Protein AF-A0A1E7L2Z6-F1 (afdb_monomer)

Secondary structure (DSSP, 8-state):
-PPPPSSS---SSHHHHHHHTT--HHHHHHT-HHHHHHHHHHHHHHS---SSS-HHHHHHHHHHHHHHHHHHHHHHHHHHHHHHHHHHHHHHHHHHHHHHHHHHHHHHHHHHHHHS--GGGGS--

Organism: NCBI:txid518642

Solvent-accessible surface area (backbone atoms only — not comparable to full-atom values): 7317 Å² total; per-residue (Å²): 131,85,84,74,63,88,60,32,88,67,54,100,42,68,64,30,50,16,41,54,69,76,44,60,57,66,44,39,72,72,74,37,41,67,61,48,51,49,49,51,51,53,50,50,67,67,67,56,63,71,84,61,83,52,68,69,56,53,52,50,50,53,51,52,52,51,52,49,53,52,52,51,52,54,54,53,50,52,50,52,52,50,52,52,51,52,52,51,52,54,52,50,52,53,50,52,52,50,52,55,50,53,51,54,53,50,54,48,53,52,51,55,60,68,65,56,74,74,75,74,71,77,80,75,129

Foldseek 3Di:
DPDDQDQAPPDLDLCRVCRSVVHDSVCCVPPVVVVVVVSVVVVVVVPPPPPDDPVVVVVVVVVVVVVVVVVVVVVVVVVVVVVVVVVVVVVVVVVVVVVVVVVVVVVVVVVVVVPPPPPVVPPPD

pLDDT: mean 86.84, std 13.95, range [40.25, 98.5]

Sequence (125 aa):
MIGAPLHSDGKLTIVSLAAEAGLRRNKLTHKHTGLKDLFYALVKARDSVPDAMPETARARAVKHQQDLARVCAERDDLRTQTQLLTRIVQVLEIENHRLKKTNRDLERQLADRAAVPDLNRRRRS

Mean predicted aligned error: 14.86 Å

Radius of gyration: 44.38 Å; Cα contacts (8 Å, |Δi|>4): 35; chains: 1; bounding box: 95×18×115 Å

Structure (mmCIF, N/CA/C/O backbone):
data_AF-A0A1E7L2Z6-F1
#
_entry.id   AF-A0A1E7L2Z6-F1
#
loop_
_atom_site.group_PDB
_atom_site.id
_atom_site.type_symbol
_atom_site.label_atom_id
_atom_site.label_alt_id
_atom_site.label_comp_id
_atom_site.label_asym_id
_atom_site.label_entity_id
_atom_site.label_seq_id
_atom_site.pdbx_PDB_ins_code
_atom_site.Cartn_x
_atom_site.Cartn_y
_atom_site.Cartn_z
_atom_site.occupancy
_atom_site.B_iso_or_equiv
_atom_site.auth_seq_id
_atom_site.auth_comp_id
_atom_site.auth_asym_id
_atom_site.auth_atom_id
_atom_site.pdbx_PDB_model_num
ATOM 1 N N . MET A 1 1 ? -27.561 -11.729 16.133 1.00 40.25 1 MET A N 1
ATOM 2 C CA . MET A 1 1 ? -28.155 -10.472 15.635 1.00 40.25 1 MET A CA 1
ATOM 3 C C . MET A 1 1 ? -28.549 -9.662 16.861 1.00 40.25 1 MET A C 1
ATOM 5 O O . MET A 1 1 ? -29.355 -10.143 17.644 1.00 40.25 1 MET A O 1
ATOM 9 N N . ILE A 1 2 ? -27.860 -8.550 17.129 1.00 50.78 2 ILE A N 1
ATOM 10 C CA . ILE A 1 2 ? -28.102 -7.716 18.319 1.00 50.78 2 ILE A CA 1
ATOM 11 C C . ILE A 1 2 ? -29.455 -7.019 18.116 1.00 50.78 2 ILE A C 1
ATOM 13 O O . ILE A 1 2 ? -29.698 -6.487 17.035 1.00 50.78 2 ILE A O 1
ATOM 17 N N . GLY A 1 3 ? -30.343 -7.132 19.108 1.00 62.47 3 GLY A N 1
ATOM 18 C CA . GLY A 1 3 ? -31.779 -6.866 18.990 1.00 62.47 3 GLY A CA 1
ATOM 19 C C . GLY A 1 3 ? -32.119 -5.492 18.417 1.00 62.47 3 GLY A C 1
ATOM 20 O O . GLY A 1 3 ? -31.722 -4.467 18.969 1.00 62.47 3 GLY A O 1
ATOM 21 N N . ALA A 1 4 ? -32.872 -5.491 17.317 1.00 77.25 4 ALA A N 1
ATOM 22 C CA . ALA A 1 4 ? -33.528 -4.298 16.806 1.00 77.25 4 ALA A CA 1
ATOM 23 C C . ALA A 1 4 ? -34.768 -4.001 17.670 1.00 77.25 4 ALA A C 1
ATOM 25 O O . ALA A 1 4 ? -35.472 -4.944 18.041 1.00 77.25 4 ALA A O 1
ATOM 26 N N . PRO A 1 5 ? -35.033 -2.729 18.008 1.00 84.56 5 PRO A N 1
ATOM 27 C CA . PRO A 1 5 ? -36.236 -2.353 18.744 1.00 84.56 5 PRO A CA 1
ATOM 28 C C . PRO A 1 5 ? -37.485 -2.692 17.918 1.00 84.56 5 PRO A C 1
ATOM 30 O O . PRO A 1 5 ? -37.524 -2.417 16.718 1.00 84.56 5 PRO A O 1
ATOM 33 N N . LEU A 1 6 ? -38.489 -3.304 18.549 1.00 88.19 6 LEU A N 1
ATOM 34 C CA . LEU A 1 6 ? -39.731 -3.723 17.891 1.00 88.19 6 LEU A CA 1
ATOM 35 C C . LEU A 1 6 ? -40.833 -2.672 18.043 1.00 88.19 6 LEU A C 1
ATOM 37 O O . LEU A 1 6 ? -41.634 -2.491 17.129 1.00 88.19 6 LEU A O 1
ATOM 41 N N . HIS A 1 7 ? -40.869 -1.971 19.180 1.00 88.94 7 HIS A N 1
ATOM 42 C CA . HIS A 1 7 ? -41.940 -1.013 19.495 1.00 88.94 7 HIS A CA 1
ATOM 43 C C . HIS A 1 7 ? -41.421 0.373 19.904 1.00 88.94 7 HIS A C 1
ATOM 45 O O . HIS A 1 7 ? -42.215 1.283 20.148 1.00 88.94 7 HIS A O 1
ATOM 51 N N . SER A 1 8 ? -40.102 0.552 19.991 1.00 88.62 8 SER A N 1
ATOM 52 C CA . SER A 1 8 ? -39.459 1.797 20.415 1.00 88.62 8 SER A CA 1
ATOM 5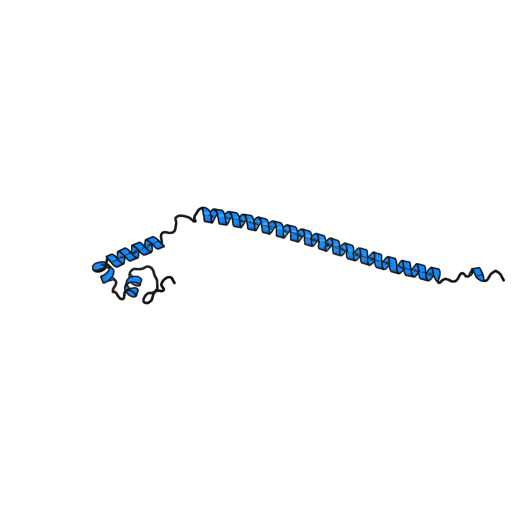3 C C . SER A 1 8 ? -38.557 2.413 19.342 1.00 88.62 8 SER A C 1
ATOM 55 O O . SER A 1 8 ? -38.238 1.808 18.324 1.00 88.62 8 SER A O 1
ATOM 57 N N . ASP A 1 9 ? -38.106 3.641 19.595 1.00 85.88 9 ASP A N 1
ATOM 58 C CA . ASP A 1 9 ? -37.152 4.371 18.752 1.00 85.88 9 ASP A CA 1
ATOM 59 C C . ASP A 1 9 ? -35.687 3.929 18.953 1.00 85.88 9 ASP A C 1
ATOM 61 O O . ASP A 1 9 ? -34.767 4.568 18.443 1.00 85.88 9 ASP A O 1
ATOM 65 N N . GLY A 1 10 ? -35.454 2.862 19.728 1.00 85.19 10 GLY A N 1
ATOM 66 C CA . GLY A 1 10 ? -34.127 2.297 19.977 1.00 85.19 10 GLY A CA 1
ATOM 67 C C . GLY A 1 10 ? -33.221 3.120 20.892 1.00 85.19 10 GLY A C 1
ATOM 68 O O . GLY A 1 10 ? -32.063 2.748 21.093 1.00 85.19 10 GLY A O 1
ATOM 69 N N . LYS A 1 11 ? -33.706 4.228 21.464 1.00 89.00 11 LYS A N 1
ATOM 70 C CA . LYS A 1 11 ? -32.906 5.031 22.397 1.00 89.00 11 LYS A CA 1
ATOM 71 C C . LYS A 1 11 ? -32.800 4.340 23.756 1.00 89.00 11 LYS A C 1
ATOM 73 O O . LYS A 1 11 ? -33.739 3.711 24.234 1.00 89.00 11 LYS A O 1
ATOM 78 N N . LEU A 1 12 ? -31.669 4.518 24.437 1.00 89.06 12 LEU A N 1
ATOM 79 C CA . LEU A 1 12 ? -31.427 3.965 25.776 1.00 89.06 12 LEU A CA 1
ATOM 80 C C . LEU A 1 12 ? -32.077 4.827 26.875 1.00 89.06 12 LEU A C 1
ATOM 82 O O . LEU A 1 12 ? -31.420 5.305 27.795 1.00 89.06 12 LEU A O 1
ATOM 86 N N . THR A 1 13 ? -33.391 5.050 26.771 1.00 91.44 13 THR A N 1
ATOM 87 C CA . THR A 1 13 ? -34.169 5.831 27.744 1.00 91.44 13 THR A CA 1
ATOM 88 C C . THR A 1 13 ? -35.311 5.019 28.347 1.00 91.44 13 THR A C 1
ATOM 90 O O . THR A 1 13 ? -35.823 4.083 27.738 1.00 91.44 13 THR A O 1
ATOM 93 N N . ILE A 1 14 ? -35.784 5.426 29.528 1.00 90.69 14 ILE A N 1
ATOM 94 C CA . ILE A 1 14 ? -36.950 4.798 30.176 1.00 90.69 14 ILE A CA 1
ATOM 95 C C . ILE A 1 14 ? -38.242 4.968 29.376 1.00 90.69 14 ILE A C 1
ATOM 97 O O . ILE A 1 14 ? -39.147 4.147 29.498 1.00 90.69 14 ILE A O 1
ATOM 101 N N . VAL A 1 15 ? -38.342 6.009 28.549 1.00 92.31 15 VAL A N 1
ATOM 102 C CA . VAL A 1 15 ? -39.502 6.206 27.670 1.00 92.31 15 VAL A CA 1
ATOM 103 C C . VAL A 1 15 ? -39.488 5.176 26.543 1.00 92.31 15 VAL A C 1
ATOM 105 O O . VAL A 1 15 ? -40.507 4.538 26.293 1.00 92.31 15 VAL A O 1
ATOM 108 N N . SER A 1 16 ? -38.328 4.951 25.930 1.00 91.25 16 SER A N 1
ATOM 109 C CA . SER A 1 16 ? -38.147 3.925 24.902 1.00 91.25 16 SER A CA 1
ATOM 110 C C . SER A 1 16 ? -38.329 2.518 25.479 1.00 91.25 16 SER A C 1
ATOM 112 O O . SER A 1 16 ? -39.005 1.701 24.869 1.00 91.25 16 SER A O 1
ATOM 114 N N . LEU A 1 17 ? -37.848 2.255 26.702 1.00 92.69 17 LEU A N 1
ATOM 115 C CA . LEU A 1 17 ? -38.101 0.992 27.409 1.00 92.69 17 LEU A CA 1
ATOM 116 C C . LEU A 1 17 ? -39.594 0.765 27.689 1.00 92.69 17 LEU A C 1
ATOM 118 O O . LEU A 1 17 ? -40.091 -0.346 27.539 1.00 92.69 17 LEU A O 1
ATOM 122 N N . ALA A 1 18 ? -40.313 1.811 28.105 1.00 93.25 18 ALA A N 1
ATOM 123 C CA . ALA A 1 18 ? -41.757 1.755 28.309 1.00 93.25 18 ALA A CA 1
ATOM 124 C C . ALA A 1 18 ? -42.493 1.414 27.007 1.00 93.25 18 ALA A C 1
ATOM 126 O O . ALA A 1 18 ? -43.356 0.538 27.020 1.00 93.25 18 ALA A O 1
ATOM 127 N N . ALA A 1 19 ? -42.117 2.058 25.898 1.00 92.88 19 ALA A N 1
ATOM 128 C CA . ALA A 1 19 ? -42.669 1.765 24.579 1.00 92.88 19 ALA A CA 1
ATOM 129 C C . ALA A 1 19 ? -42.378 0.316 24.152 1.00 92.88 19 ALA A C 1
ATOM 131 O O . ALA A 1 19 ? -43.295 -0.392 23.753 1.00 92.88 19 ALA A O 1
ATOM 132 N N . GLU A 1 20 ? -41.140 -0.152 24.337 1.00 91.31 20 GLU A N 1
ATOM 133 C CA . GLU A 1 20 ? -40.719 -1.515 23.995 1.00 91.31 20 GLU A CA 1
ATOM 134 C C . GLU A 1 20 ? -41.462 -2.591 24.803 1.00 91.31 20 GLU A C 1
ATOM 136 O O . GLU A 1 20 ? -41.845 -3.624 24.263 1.00 91.31 20 GLU A O 1
ATOM 141 N N . ALA A 1 21 ? -41.708 -2.334 26.091 1.00 89.88 21 ALA A N 1
ATOM 142 C CA . ALA A 1 21 ? -42.417 -3.246 26.987 1.00 89.88 21 ALA A CA 1
ATOM 143 C C . ALA A 1 21 ? -43.954 -3.119 26.920 1.00 89.88 21 ALA A C 1
ATOM 145 O O . ALA A 1 21 ? -44.651 -3.813 27.661 1.00 89.88 21 ALA A O 1
ATOM 146 N N . GLY A 1 22 ? -44.498 -2.205 26.106 1.00 90.12 22 GLY A N 1
ATOM 147 C CA . GLY A 1 22 ? -45.938 -1.926 26.054 1.00 90.12 22 GLY A CA 1
ATOM 148 C C . GLY A 1 22 ? -46.508 -1.347 27.360 1.00 90.12 22 GLY A C 1
ATOM 149 O O . GLY A 1 22 ? -47.692 -1.507 27.661 1.00 90.12 22 GLY A O 1
ATOM 150 N N . LEU A 1 23 ? -45.675 -0.688 28.171 1.00 90.38 23 LEU A N 1
ATOM 151 C CA . LEU A 1 23 ? -46.033 -0.155 29.486 1.00 90.38 23 LEU A CA 1
ATOM 152 C C . LEU A 1 23 ? -46.082 1.376 29.482 1.00 90.38 23 LEU A C 1
ATOM 154 O O . LEU A 1 23 ? -45.394 2.056 28.732 1.00 90.38 23 LEU A O 1
ATOM 158 N N . ARG A 1 24 ? -46.847 1.960 30.412 1.00 91.19 24 ARG A N 1
ATOM 159 C CA . ARG A 1 24 ? -46.727 3.397 30.717 1.00 91.19 24 ARG A CA 1
ATOM 160 C C . ARG A 1 24 ? -45.494 3.645 31.588 1.00 91.19 24 ARG A C 1
ATOM 162 O O . ARG A 1 24 ? -45.272 2.899 32.542 1.00 91.19 24 ARG A O 1
ATOM 169 N N . ARG A 1 25 ? -44.780 4.759 31.369 1.00 90.44 25 ARG A N 1
ATOM 170 C CA . ARG A 1 25 ? -43.611 5.183 32.176 1.00 90.44 25 ARG A CA 1
ATOM 171 C C . ARG A 1 25 ? -43.840 5.066 33.690 1.00 90.44 25 ARG A C 1
ATOM 173 O O . ARG A 1 25 ? -42.988 4.533 34.391 1.00 90.44 25 ARG A O 1
ATOM 180 N N . ASN A 1 26 ? -45.007 5.484 34.186 1.00 90.62 26 ASN A N 1
ATOM 181 C CA . ASN A 1 26 ? -45.331 5.459 35.620 1.00 90.62 26 ASN A CA 1
ATOM 182 C C . ASN A 1 26 ? -45.295 4.045 36.222 1.00 90.62 26 ASN A C 1
ATOM 184 O O . ASN A 1 26 ? -45.047 3.868 37.412 1.00 90.62 26 ASN A O 1
ATOM 188 N N . LYS A 1 27 ? -45.541 3.009 35.412 1.00 91.94 27 LYS A N 1
ATOM 189 C CA . LYS A 1 27 ? -45.439 1.622 35.869 1.00 91.94 27 LYS A CA 1
ATOM 190 C C . LYS A 1 27 ? -43.983 1.244 36.118 1.00 91.94 27 LYS A C 1
ATOM 192 O O . LYS A 1 27 ? -43.717 0.630 37.141 1.00 91.94 27 LYS A O 1
ATOM 197 N N . LEU A 1 28 ? -43.048 1.675 35.272 1.00 90.06 28 LEU A N 1
ATOM 198 C CA . LEU A 1 28 ? -41.610 1.446 35.465 1.00 90.06 28 LEU A CA 1
ATOM 199 C C . LEU A 1 28 ? -41.025 2.242 36.641 1.00 90.06 28 LEU A C 1
ATOM 201 O O . LEU A 1 28 ? -40.042 1.815 37.235 1.00 90.06 28 LEU A O 1
ATOM 205 N N . THR A 1 29 ? -41.619 3.382 37.005 1.00 87.81 29 THR A N 1
ATOM 206 C CA . THR A 1 29 ? -41.130 4.199 38.129 1.00 87.81 29 THR A CA 1
ATOM 207 C C . THR A 1 29 ? -41.749 3.838 39.477 1.00 87.81 29 THR A C 1
ATOM 209 O O . THR A 1 29 ? -41.113 4.097 40.492 1.00 87.81 29 THR A O 1
ATOM 212 N N . HIS A 1 30 ? -42.947 3.239 39.508 1.00 89.38 30 HIS A N 1
ATOM 213 C CA . HIS A 1 30 ? -43.668 2.972 40.765 1.00 89.38 30 HIS A CA 1
ATOM 214 C C . HIS A 1 30 ? -44.034 1.506 41.021 1.00 89.38 30 HIS A C 1
ATOM 216 O O . HIS A 1 30 ? -44.264 1.149 42.169 1.00 89.38 30 HIS A O 1
ATOM 222 N N . LYS A 1 31 ? -44.142 0.655 39.990 1.00 90.25 31 LYS A N 1
ATOM 223 C CA . LYS A 1 31 ? -44.570 -0.754 40.145 1.00 90.25 31 LYS A CA 1
ATOM 224 C C . LYS A 1 31 ? -43.517 -1.771 39.711 1.00 90.25 31 LYS A C 1
ATOM 226 O O . LYS A 1 31 ? -43.417 -2.836 40.302 1.00 90.25 31 LYS A O 1
ATOM 231 N N . HIS A 1 32 ? -42.746 -1.444 38.683 1.00 89.19 32 HIS A N 1
ATOM 232 C CA . HIS A 1 32 ? -41.748 -2.309 38.056 1.00 89.19 32 HIS A CA 1
ATOM 233 C C . HIS A 1 32 ? -40.376 -1.631 38.077 1.00 89.19 32 HIS A C 1
ATOM 235 O O . HIS A 1 32 ? -39.689 -1.553 37.059 1.00 89.19 32 HIS A O 1
ATOM 241 N N . THR A 1 33 ? -39.987 -1.117 39.244 1.00 90.25 33 THR A N 1
ATOM 242 C CA . THR A 1 33 ? -38.695 -0.446 39.443 1.00 90.25 33 THR A CA 1
ATOM 243 C C . THR A 1 33 ? -37.520 -1.370 39.144 1.00 90.25 33 THR A C 1
ATOM 245 O O . THR A 1 33 ? -36.567 -0.924 38.523 1.00 90.25 33 THR A O 1
ATOM 248 N N . GLY A 1 34 ? -37.634 -2.672 39.427 1.00 89.94 34 GLY A N 1
ATOM 249 C CA . GLY A 1 34 ? -36.590 -3.647 39.092 1.00 89.94 34 GLY A CA 1
ATOM 250 C C . GLY A 1 34 ? -36.258 -3.717 37.595 1.00 89.94 34 GLY A C 1
ATOM 251 O O . GLY A 1 34 ? -35.094 -3.851 37.236 1.00 89.94 34 GLY A O 1
ATOM 252 N N . LEU A 1 35 ? -37.248 -3.546 36.708 1.00 90.75 35 LEU A N 1
ATOM 253 C CA . LEU A 1 35 ? -37.007 -3.504 35.259 1.00 90.75 35 LEU A CA 1
ATOM 254 C C . LEU A 1 35 ? -36.282 -2.213 34.847 1.00 90.75 35 LEU A C 1
ATOM 256 O O . LEU A 1 35 ? -35.388 -2.245 34.006 1.00 90.75 35 LEU A O 1
ATOM 260 N N . LYS A 1 36 ? -36.632 -1.084 35.474 1.00 91.44 36 LYS A N 1
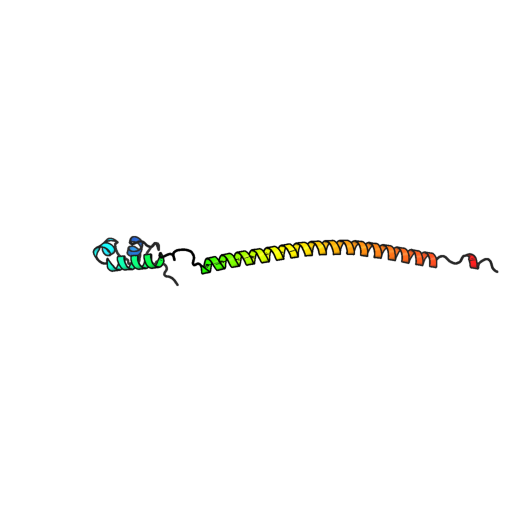ATOM 261 C CA . LYS A 1 36 ? -35.944 0.205 35.304 1.00 91.44 36 LYS A CA 1
ATOM 262 C C . LYS A 1 36 ? -34.486 0.112 35.774 1.00 91.44 36 LYS A C 1
ATOM 264 O O . LYS A 1 36 ? -33.588 0.584 35.083 1.00 91.44 36 LYS A O 1
ATOM 269 N N . ASP A 1 37 ? -34.257 -0.506 36.927 1.00 92.19 37 ASP A N 1
ATOM 270 C CA . ASP A 1 37 ? -32.934 -0.622 37.539 1.00 92.19 37 ASP A CA 1
ATOM 271 C C . ASP A 1 37 ? -32.037 -1.583 36.744 1.00 92.19 37 ASP A C 1
ATOM 273 O O . ASP A 1 37 ? -30.896 -1.239 36.438 1.00 92.19 37 ASP A O 1
ATOM 277 N N . LEU A 1 38 ? -32.571 -2.731 36.303 1.00 91.62 38 LEU A N 1
ATOM 278 C CA . LEU A 1 38 ? -31.871 -3.655 35.405 1.00 91.62 38 LEU A CA 1
ATOM 279 C C . LEU A 1 38 ? -31.522 -2.988 34.072 1.00 91.62 38 LEU A C 1
ATOM 281 O O . LEU A 1 38 ? -30.400 -3.124 33.590 1.00 91.62 38 LEU A O 1
ATOM 285 N N . PHE A 1 39 ? -32.461 -2.245 33.484 1.00 90.81 39 PHE A N 1
ATOM 286 C CA . PHE A 1 39 ? -32.213 -1.515 32.247 1.00 90.81 39 PHE A CA 1
ATOM 287 C C . PHE A 1 39 ? -31.052 -0.534 32.398 1.00 90.81 39 PHE A C 1
ATOM 289 O O . PHE A 1 39 ? -30.124 -0.564 31.596 1.00 90.81 39 PHE A O 1
ATOM 296 N N . TYR A 1 40 ? -31.048 0.288 33.449 1.00 91.38 40 TYR A N 1
ATOM 297 C CA . TYR A 1 40 ? -29.941 1.211 33.683 1.00 91.38 40 TYR A CA 1
ATOM 298 C C . TYR A 1 40 ? -28.624 0.499 34.010 1.00 91.38 40 TYR A C 1
ATOM 300 O O . TYR A 1 40 ? -27.572 0.978 33.593 1.00 91.38 40 TYR A O 1
ATOM 308 N N . ALA A 1 41 ? -28.657 -0.648 34.693 1.00 89.88 41 ALA A N 1
ATOM 309 C CA . ALA A 1 41 ? -27.466 -1.465 34.917 1.00 89.88 41 ALA A CA 1
ATOM 310 C C . ALA A 1 41 ? -26.877 -1.983 33.594 1.00 89.88 41 ALA A C 1
ATOM 312 O O . ALA A 1 41 ? -25.668 -1.898 33.389 1.00 89.88 41 ALA A O 1
ATOM 313 N N . LEU A 1 42 ? -27.724 -2.447 32.670 1.00 88.06 42 LEU A N 1
ATOM 314 C CA . LEU A 1 42 ? -27.310 -2.906 31.341 1.00 88.06 42 LEU A CA 1
ATOM 315 C C . LEU A 1 42 ? -26.808 -1.759 30.456 1.00 88.06 42 LEU A C 1
ATOM 317 O O . LEU A 1 42 ? -25.794 -1.914 29.781 1.00 88.06 42 LEU A O 1
ATOM 321 N N . VAL A 1 43 ? -27.477 -0.602 30.484 1.00 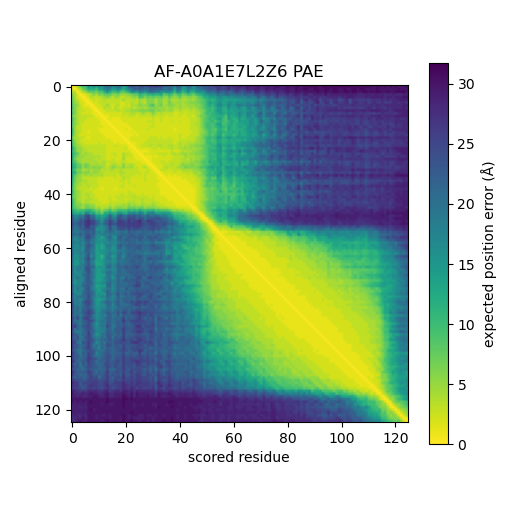87.88 43 VAL A N 1
ATOM 322 C CA . VAL A 1 43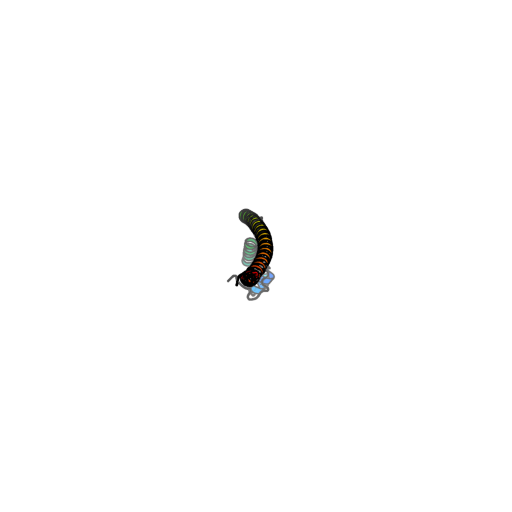 ? -27.016 0.613 29.792 1.00 87.88 43 VAL A CA 1
ATOM 323 C C . VAL A 1 43 ? -25.639 1.014 30.313 1.00 87.88 43 VAL A C 1
ATOM 325 O O . VAL A 1 43 ? -24.718 1.178 29.526 1.00 87.88 43 VAL A O 1
ATOM 328 N N . LYS A 1 44 ? -25.449 1.051 31.634 1.00 85.12 44 LYS A N 1
ATOM 329 C CA . LYS A 1 44 ? -24.159 1.375 32.255 1.00 85.12 44 LYS A CA 1
ATOM 330 C C . LYS A 1 44 ? -23.064 0.350 31.939 1.00 85.12 44 LYS A C 1
ATOM 332 O O . LYS A 1 44 ? -21.919 0.742 31.765 1.00 85.12 44 LYS A O 1
ATOM 337 N N . ALA A 1 45 ? -23.396 -0.937 31.857 1.00 83.12 45 ALA A N 1
ATOM 338 C CA . ALA A 1 45 ? -22.451 -1.991 31.476 1.00 83.12 45 ALA A CA 1
ATOM 339 C C . ALA A 1 45 ? -22.072 -1.952 29.984 1.00 83.12 45 ALA A C 1
ATOM 341 O O . ALA A 1 45 ? -21.026 -2.464 29.596 1.00 83.12 45 ALA A O 1
ATOM 342 N N . ARG A 1 46 ? -22.920 -1.359 29.136 1.00 77.19 46 ARG A N 1
ATOM 343 C CA . ARG A 1 46 ? -22.635 -1.121 27.715 1.00 77.19 46 ARG A CA 1
ATOM 344 C C . ARG A 1 46 ? -21.856 0.179 27.501 1.00 77.19 46 ARG A C 1
ATOM 346 O O . ARG A 1 46 ? -20.941 0.207 26.685 1.00 77.19 46 ARG A O 1
ATOM 353 N N . ASP A 1 47 ? -22.227 1.225 28.232 1.00 67.31 47 ASP A N 1
ATOM 354 C CA . ASP A 1 47 ? -21.618 2.557 28.180 1.00 67.31 47 ASP A CA 1
ATOM 355 C C . ASP A 1 47 ? -20.383 2.677 29.081 1.00 67.31 47 ASP A C 1
ATOM 357 O O . ASP A 1 47 ? -19.762 3.739 29.129 1.00 67.31 47 ASP A O 1
ATOM 361 N N . SER A 1 48 ? -19.980 1.604 29.772 1.00 61.50 48 SER A N 1
ATOM 362 C CA . SER A 1 48 ? -18.630 1.479 30.313 1.00 61.50 48 SER A CA 1
ATOM 363 C C . SER A 1 48 ? -17.660 1.363 29.140 1.00 61.50 48 SER A C 1
ATOM 365 O O . SER A 1 48 ? -17.184 0.284 28.786 1.00 61.50 48 SER A O 1
ATOM 367 N N . VAL A 1 49 ? -17.422 2.502 28.495 1.00 55.31 49 VAL A N 1
ATOM 368 C CA . VAL A 1 49 ? -16.289 2.745 27.619 1.00 55.31 49 VAL A CA 1
ATOM 369 C C . VAL A 1 49 ? -15.062 2.301 28.413 1.00 55.31 49 VAL A C 1
ATOM 371 O O . VAL A 1 49 ? -14.862 2.812 29.517 1.00 55.31 49 VAL A O 1
ATOM 374 N N . PRO A 1 50 ? -14.270 1.330 27.925 1.00 58.06 50 PRO A N 1
ATOM 375 C CA . PRO A 1 50 ? -12.985 1.047 28.534 1.00 58.06 50 PRO A CA 1
ATOM 376 C C . PRO A 1 50 ? -12.208 2.358 28.582 1.00 58.06 50 PRO A C 1
ATOM 378 O O . PRO A 1 50 ? -12.025 3.016 27.555 1.00 58.06 50 PRO A O 1
ATOM 381 N N . ASP A 1 51 ? -11.853 2.759 29.795 1.00 55.53 51 ASP A N 1
ATOM 382 C CA . ASP A 1 51 ? -11.127 3.983 30.084 1.00 55.53 51 ASP A CA 1
ATOM 383 C C . ASP A 1 51 ? -9.839 3.972 29.249 1.00 55.53 51 ASP A C 1
ATOM 385 O O . ASP A 1 51 ? -8.995 3.092 29.409 1.00 55.53 51 ASP A O 1
ATOM 389 N N . ALA A 1 52 ? -9.740 4.894 28.290 1.00 61.88 52 ALA A N 1
ATOM 390 C CA . ALA A 1 52 ? -8.718 4.933 27.245 1.00 61.88 52 ALA A CA 1
ATOM 391 C C . ALA A 1 52 ? -8.671 3.727 26.271 1.00 61.88 52 ALA A C 1
ATOM 393 O O . ALA A 1 52 ? -8.798 2.554 26.610 1.00 61.88 52 ALA A O 1
ATOM 394 N N . MET A 1 53 ? -8.398 4.035 24.995 1.00 65.88 53 MET A N 1
ATOM 395 C CA . MET A 1 53 ? -8.035 3.038 23.981 1.00 65.88 53 MET A CA 1
ATOM 396 C C . MET A 1 53 ? -6.958 2.102 24.557 1.00 65.88 53 MET A C 1
ATOM 398 O O . MET A 1 53 ? -5.911 2.612 24.975 1.00 65.88 53 MET A O 1
ATOM 402 N N . PRO A 1 54 ? -7.192 0.773 24.592 1.00 79.56 54 PRO A N 1
ATOM 403 C CA . PRO A 1 54 ? -6.301 -0.153 25.274 1.00 79.56 54 PRO A CA 1
ATOM 404 C C . PRO A 1 54 ? -4.888 -0.005 24.718 1.00 79.56 54 PRO A C 1
ATOM 406 O O . PRO A 1 54 ? -4.704 0.162 23.510 1.00 79.56 54 PRO A O 1
ATOM 409 N N . GLU A 1 55 ? -3.885 -0.067 25.589 1.00 79.88 55 GLU A N 1
ATOM 410 C CA . GLU A 1 55 ? -2.479 0.163 25.234 1.00 79.88 55 GLU A CA 1
ATOM 411 C C . GLU A 1 55 ? -2.032 -0.698 24.041 1.00 79.88 55 GLU A C 1
ATOM 413 O O . GLU A 1 55 ? -1.338 -0.230 23.140 1.00 79.88 55 GLU A O 1
ATOM 418 N N . THR A 1 56 ? -2.562 -1.920 23.940 1.00 84.31 56 THR A N 1
ATOM 419 C CA . THR A 1 56 ? -2.329 -2.821 22.803 1.00 84.31 56 THR A CA 1
ATOM 420 C C . THR A 1 56 ? -2.842 -2.266 21.471 1.00 84.31 56 THR A C 1
ATOM 422 O O . THR A 1 56 ? -2.213 -2.472 20.436 1.00 84.31 56 THR A O 1
ATOM 425 N N . ALA A 1 57 ? -3.970 -1.554 21.460 1.00 86.75 57 ALA A N 1
ATOM 426 C CA . ALA A 1 57 ? -4.501 -0.917 20.261 1.00 86.75 57 ALA A CA 1
ATOM 427 C C . ALA A 1 57 ? -3.658 0.296 19.854 1.00 86.75 57 ALA A C 1
ATOM 429 O O . ALA A 1 57 ? -3.422 0.491 18.662 1.00 86.75 57 ALA A O 1
ATOM 430 N N . ARG A 1 58 ? -3.148 1.068 20.823 1.00 85.38 58 ARG A N 1
ATOM 431 C CA . ARG A 1 58 ? -2.208 2.171 20.559 1.00 85.38 58 ARG A CA 1
ATOM 432 C C . ARG A 1 58 ? -0.894 1.650 19.980 1.00 85.38 58 ARG A C 1
ATOM 434 O O . ARG A 1 58 ? -0.445 2.148 18.954 1.00 85.38 58 ARG A O 1
ATOM 441 N N . ALA A 1 59 ? -0.336 0.594 20.570 1.00 90.94 59 ALA A N 1
ATOM 442 C CA . ALA A 1 59 ? 0.871 -0.058 20.070 1.00 90.94 59 ALA A CA 1
ATOM 443 C C . ALA A 1 59 ? 0.693 -0.584 18.634 1.00 90.94 59 ALA A C 1
ATOM 445 O O . ALA A 1 59 ? 1.570 -0.395 17.792 1.00 90.94 59 ALA A O 1
ATOM 446 N N . ARG A 1 60 ? -0.467 -1.181 18.315 1.00 93.88 60 ARG A N 1
ATOM 447 C CA . ARG A 1 60 ? -0.793 -1.595 16.939 1.00 93.88 60 ARG A CA 1
ATOM 448 C C . ARG A 1 60 ? -0.877 -0.409 15.982 1.00 93.88 60 ARG A C 1
ATOM 450 O O . ARG A 1 60 ? -0.323 -0.493 14.894 1.00 93.88 60 ARG A O 1
ATOM 457 N N . ALA A 1 61 ? -1.522 0.688 16.378 1.00 93.12 61 ALA A N 1
ATOM 458 C CA . ALA A 1 61 ? -1.615 1.886 15.545 1.00 93.12 61 ALA A CA 1
ATOM 459 C C . ALA A 1 61 ? -0.229 2.473 15.228 1.00 93.12 61 ALA A C 1
ATOM 461 O O . ALA A 1 61 ? 0.061 2.751 14.066 1.00 93.12 61 ALA A O 1
ATOM 462 N N . VAL A 1 62 ? 0.653 2.568 16.231 1.00 95.31 62 VAL A N 1
ATOM 463 C CA . VAL A 1 62 ? 2.044 3.017 16.044 1.00 95.31 62 VAL A CA 1
ATOM 464 C C . VAL A 1 62 ? 2.798 2.082 15.101 1.00 95.31 62 VAL A C 1
ATOM 466 O O . VAL A 1 62 ? 3.430 2.549 14.156 1.00 95.31 62 VAL A O 1
ATOM 469 N N . LYS A 1 63 ? 2.691 0.763 15.302 1.00 95.56 63 LYS A N 1
ATOM 470 C CA . LYS A 1 63 ? 3.330 -0.225 14.426 1.00 95.56 63 LYS A CA 1
ATOM 471 C C . LYS A 1 63 ? 2.841 -0.102 12.980 1.00 95.56 63 LYS A C 1
ATOM 473 O O . LYS A 1 63 ? 3.652 -0.058 12.063 1.00 95.56 63 LYS A O 1
ATOM 478 N N . HIS A 1 64 ? 1.531 0.018 12.771 1.00 96.25 64 HIS A N 1
ATOM 479 C CA . HIS A 1 64 ? 0.965 0.204 11.436 1.00 96.25 64 HIS A CA 1
ATOM 480 C C . HIS A 1 64 ? 1.440 1.501 10.782 1.00 96.25 64 HIS A C 1
ATOM 482 O O . HIS A 1 64 ? 1.749 1.506 9.595 1.00 96.25 64 HIS A O 1
ATOM 488 N N . GLN A 1 65 ? 1.554 2.588 11.544 1.00 96.69 65 GLN A N 1
ATOM 489 C CA . GLN A 1 65 ? 2.080 3.848 11.030 1.00 96.69 65 GLN A CA 1
ATOM 490 C C . GLN A 1 65 ? 3.556 3.728 10.620 1.00 96.69 65 GLN A C 1
ATOM 492 O O . GLN A 1 65 ? 3.941 4.243 9.571 1.00 96.69 65 GLN A O 1
ATOM 497 N N . GLN A 1 66 ? 4.370 3.012 11.400 1.00 97.44 66 GLN A N 1
ATOM 498 C CA . GLN A 1 66 ? 5.767 2.726 11.061 1.00 97.44 66 GLN A CA 1
ATOM 499 C C . GLN A 1 66 ? 5.884 1.852 9.807 1.00 97.44 66 GLN A C 1
ATOM 501 O O . GLN A 1 66 ? 6.686 2.151 8.923 1.00 97.44 66 GLN A O 1
ATOM 506 N N . ASP A 1 67 ? 5.062 0.807 9.696 1.00 96.75 67 ASP A N 1
ATOM 507 C CA . ASP A 1 67 ? 5.039 -0.065 8.521 1.00 96.75 67 ASP A CA 1
ATOM 508 C C . ASP A 1 67 ? 4.620 0.709 7.260 1.00 96.75 67 ASP A C 1
ATOM 510 O O . ASP A 1 67 ? 5.248 0.561 6.213 1.00 96.75 67 ASP A O 1
ATOM 514 N N . LEU A 1 68 ? 3.620 1.592 7.358 1.00 97.81 68 LEU A N 1
ATOM 515 C CA . LEU A 1 68 ? 3.208 2.455 6.247 1.00 97.81 68 LEU A CA 1
ATOM 516 C C . LEU A 1 68 ? 4.304 3.439 5.838 1.00 97.81 68 LEU A C 1
ATOM 518 O O . LEU A 1 68 ? 4.513 3.643 4.643 1.00 97.81 68 LEU A O 1
ATOM 522 N N . ALA A 1 69 ? 5.013 4.028 6.803 1.00 97.56 69 ALA A N 1
ATOM 523 C CA . ALA A 1 69 ? 6.130 4.921 6.517 1.00 97.56 69 ALA A CA 1
ATOM 524 C C . ALA A 1 69 ? 7.259 4.180 5.783 1.00 97.56 69 ALA A C 1
ATOM 526 O O . ALA A 1 69 ? 7.761 4.681 4.777 1.00 97.56 69 ALA A O 1
ATOM 527 N N . ARG A 1 70 ? 7.596 2.960 6.229 1.00 97.88 70 ARG A N 1
ATOM 528 C CA . ARG A 1 70 ? 8.589 2.099 5.570 1.00 97.88 70 ARG A CA 1
ATOM 529 C C . ARG A 1 70 ? 8.185 1.784 4.129 1.00 97.88 70 ARG A C 1
ATOM 531 O O . ARG A 1 70 ? 8.957 2.039 3.212 1.00 97.88 70 ARG A O 1
ATOM 538 N N . VAL A 1 71 ? 6.958 1.301 3.924 1.00 97.81 71 VAL A N 1
ATOM 539 C CA . VAL A 1 71 ? 6.460 0.939 2.586 1.00 97.81 71 VAL A CA 1
ATOM 540 C C . VAL A 1 71 ? 6.397 2.156 1.661 1.00 97.81 71 VAL A C 1
ATOM 542 O O . VAL A 1 71 ? 6.728 2.047 0.483 1.00 97.81 71 VAL A O 1
ATOM 545 N N . CYS A 1 72 ? 6.008 3.329 2.168 1.00 97.75 72 CYS A N 1
ATOM 546 C CA . CYS A 1 72 ? 6.024 4.556 1.372 1.00 97.75 72 CYS A CA 1
ATOM 547 C C . CYS A 1 72 ? 7.438 4.920 0.909 1.00 97.75 72 CYS A C 1
ATOM 549 O O . CYS A 1 72 ? 7.610 5.239 -0.266 1.00 97.75 72 CYS A O 1
ATOM 551 N N . ALA A 1 73 ? 8.428 4.829 1.801 1.00 97.81 73 ALA A N 1
ATOM 552 C CA . ALA A 1 73 ? 9.818 5.129 1.476 1.00 97.81 73 ALA A CA 1
ATOM 553 C C . ALA A 1 73 ? 10.382 4.162 0.421 1.00 97.81 73 ALA A C 1
ATOM 555 O O . ALA A 1 73 ? 10.960 4.607 -0.567 1.00 97.81 73 ALA A O 1
ATOM 556 N N . GLU A 1 74 ? 10.146 2.855 0.577 1.00 97.88 74 GLU A N 1
ATOM 557 C CA . GLU A 1 74 ? 10.554 1.840 -0.409 1.00 97.88 74 GLU A CA 1
ATOM 558 C C . GLU A 1 74 ? 9.907 2.090 -1.780 1.00 97.88 74 GLU A C 1
ATOM 560 O O . GLU A 1 74 ? 10.562 2.032 -2.819 1.00 97.88 74 GLU A O 1
ATOM 565 N N . ARG A 1 75 ? 8.614 2.430 -1.795 1.00 98.19 75 ARG A N 1
ATOM 566 C CA . ARG A 1 75 ? 7.866 2.743 -3.020 1.00 98.19 75 ARG A CA 1
ATOM 567 C C . ARG A 1 75 ? 8.408 3.988 -3.724 1.00 98.19 75 ARG A C 1
ATOM 569 O O . ARG A 1 75 ? 8.445 4.015 -4.955 1.00 98.19 75 ARG A O 1
ATOM 576 N N . ASP A 1 76 ? 8.828 5.002 -2.975 1.00 98.00 76 ASP A N 1
ATOM 577 C CA . ASP A 1 76 ? 9.404 6.231 -3.533 1.00 98.00 76 ASP A CA 1
ATOM 578 C C . ASP A 1 76 ? 10.822 6.005 -4.085 1.00 98.00 76 ASP A C 1
ATOM 580 O O . ASP A 1 76 ? 11.151 6.501 -5.169 1.00 98.00 76 ASP A O 1
ATOM 584 N N . ASP A 1 77 ? 11.630 5.188 -3.408 1.00 97.94 77 ASP A N 1
ATOM 585 C CA . ASP A 1 77 ? 12.955 4.780 -3.885 1.00 97.94 77 ASP A CA 1
ATOM 586 C C . ASP A 1 77 ? 12.858 3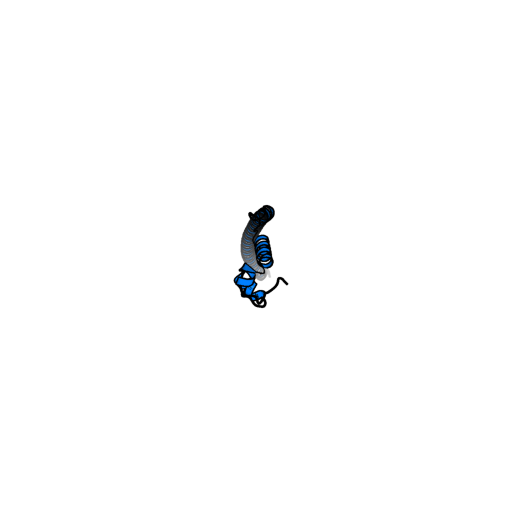.962 -5.184 1.00 97.94 77 ASP A C 1
ATOM 588 O O . ASP A 1 77 ? 13.441 4.331 -6.207 1.00 97.94 77 ASP A O 1
ATOM 592 N N . LEU A 1 78 ? 12.011 2.927 -5.211 1.00 98.06 78 LEU A N 1
ATOM 593 C CA . LEU A 1 78 ? 11.778 2.115 -6.411 1.00 98.06 78 LEU A CA 1
ATOM 594 C C . LEU A 1 78 ? 11.280 2.951 -7.595 1.00 98.06 78 LEU A C 1
ATOM 596 O O . LEU A 1 78 ? 11.684 2.728 -8.742 1.00 98.06 78 LEU A O 1
ATOM 600 N N . ARG A 1 79 ? 10.419 3.940 -7.337 1.00 98.12 79 ARG A N 1
ATOM 601 C CA . ARG A 1 79 ? 9.945 4.863 -8.373 1.00 98.12 79 ARG A CA 1
ATOM 602 C C . ARG A 1 79 ? 11.091 5.694 -8.944 1.00 98.12 79 ARG A C 1
ATOM 604 O O . ARG A 1 79 ? 11.175 5.846 -10.163 1.00 98.12 79 ARG A O 1
ATOM 611 N N . THR A 1 80 ? 11.977 6.186 -8.084 1.00 98.00 80 THR A N 1
ATOM 612 C CA . THR A 1 80 ? 13.161 6.955 -8.484 1.00 98.00 80 THR A CA 1
ATOM 613 C C . THR A 1 80 ? 14.110 6.098 -9.321 1.00 98.00 80 THR A C 1
ATOM 615 O O . THR A 1 80 ? 14.500 6.497 -10.420 1.00 98.00 80 THR A O 1
ATOM 618 N N . GLN A 1 81 ? 14.410 4.877 -8.873 1.00 98.06 81 GLN A N 1
ATOM 619 C CA . GLN A 1 81 ? 15.251 3.934 -9.617 1.00 98.06 81 GLN A CA 1
ATOM 620 C C . GLN A 1 81 ? 14.655 3.589 -10.987 1.00 98.06 81 GLN A C 1
ATOM 622 O O . GLN A 1 81 ? 15.358 3.599 -11.996 1.00 98.06 81 GLN A O 1
ATOM 627 N N . THR A 1 82 ? 13.343 3.357 -11.052 1.00 98.31 82 THR A N 1
ATOM 628 C CA . THR A 1 82 ? 12.644 3.068 -12.312 1.00 98.31 82 THR A CA 1
ATOM 629 C C . THR A 1 82 ? 12.751 4.232 -13.298 1.00 98.31 82 THR A C 1
ATOM 631 O O . THR A 1 82 ? 12.984 4.020 -14.490 1.00 98.31 82 THR A O 1
ATOM 634 N N . GLN A 1 83 ? 12.619 5.472 -12.823 1.00 98.19 83 GLN A N 1
ATOM 635 C CA . GLN A 1 83 ? 12.783 6.664 -13.660 1.00 98.19 83 GLN A CA 1
ATOM 636 C C . GLN A 1 83 ? 14.215 6.797 -14.191 1.00 98.19 83 GLN A C 1
ATOM 638 O O . GLN A 1 83 ? 14.401 7.079 -15.377 1.00 98.19 83 GLN A O 1
ATOM 643 N N . LEU A 1 84 ? 15.219 6.542 -13.347 1.00 98.25 84 LEU A N 1
ATOM 644 C CA . LEU A 1 84 ? 16.626 6.545 -13.753 1.00 98.25 84 LEU A CA 1
ATOM 645 C C . LEU A 1 84 ? 16.906 5.479 -14.817 1.00 98.25 84 LEU A C 1
ATOM 647 O O . LEU A 1 84 ? 17.470 5.795 -15.864 1.00 98.25 84 LEU A O 1
ATOM 651 N N . LEU A 1 85 ? 16.454 4.242 -14.599 1.00 98.44 85 LEU A N 1
ATOM 652 C CA . LEU A 1 85 ? 16.610 3.152 -15.564 1.00 98.44 85 LEU A CA 1
ATOM 653 C C . LEU A 1 85 ? 15.911 3.466 -16.888 1.00 98.44 85 LEU A C 1
ATOM 655 O O . LEU A 1 85 ? 16.503 3.282 -17.948 1.00 98.44 85 LEU A O 1
ATOM 659 N N . THR A 1 86 ? 14.699 4.021 -16.838 1.00 98.50 86 THR A N 1
ATOM 660 C CA . THR A 1 86 ? 13.975 4.464 -18.040 1.00 98.50 86 THR A CA 1
ATOM 661 C C . THR A 1 86 ? 14.795 5.488 -18.822 1.00 98.50 86 THR A C 1
ATOM 663 O O . THR A 1 86 ? 14.922 5.387 -20.042 1.00 98.50 86 THR A O 1
ATOM 666 N N . ARG A 1 87 ? 15.402 6.459 -18.129 1.00 98.19 87 ARG A N 1
ATOM 667 C CA . ARG A 1 87 ? 16.240 7.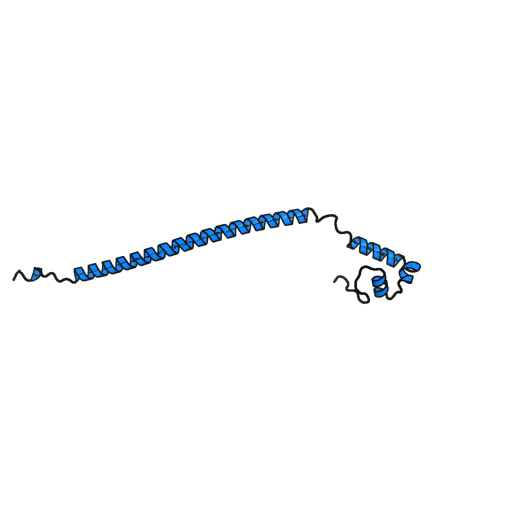473 -18.772 1.00 98.19 87 ARG A CA 1
ATOM 668 C C . ARG A 1 87 ? 17.490 6.867 -19.409 1.00 98.19 87 ARG A C 1
ATOM 670 O O . ARG A 1 87 ? 17.831 7.246 -20.526 1.00 98.19 87 ARG A O 1
ATOM 677 N N . ILE A 1 88 ? 18.151 5.937 -18.722 1.00 98.38 88 ILE A N 1
ATOM 678 C CA . ILE A 1 88 ? 19.335 5.238 -19.239 1.00 98.38 88 ILE A CA 1
ATOM 679 C C . ILE A 1 88 ? 18.977 4.449 -20.501 1.00 98.38 88 ILE A C 1
ATOM 681 O O . ILE A 1 88 ? 19.658 4.587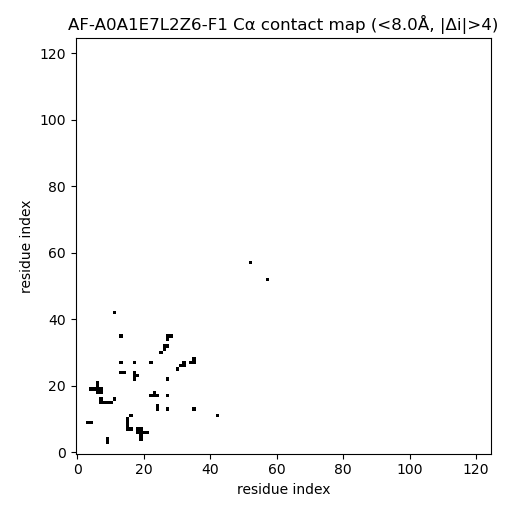 -21.514 1.00 98.38 88 ILE A O 1
ATOM 685 N N . VAL A 1 89 ? 17.881 3.685 -20.471 1.00 98.44 89 VAL A N 1
ATOM 686 C CA . VAL A 1 89 ? 17.406 2.914 -21.630 1.00 98.44 89 VAL A CA 1
ATOM 687 C C . VAL A 1 89 ? 17.147 3.829 -22.825 1.00 98.44 89 VAL A C 1
ATOM 689 O O . VAL A 1 89 ? 17.656 3.555 -23.906 1.00 98.44 89 VAL A O 1
ATOM 692 N N . GLN A 1 90 ? 16.463 4.962 -22.633 1.00 98.25 90 GLN A N 1
ATOM 693 C CA . GLN A 1 90 ? 16.219 5.928 -23.712 1.00 98.25 90 GLN A CA 1
ATOM 694 C C . GLN A 1 90 ? 17.515 6.456 -24.346 1.00 98.25 90 GLN A C 1
ATOM 696 O O . GLN A 1 90 ? 17.602 6.590 -25.566 1.00 98.25 90 GLN A O 1
ATOM 701 N N . VAL A 1 91 ? 18.531 6.771 -23.534 1.00 98.50 91 VAL A N 1
ATOM 702 C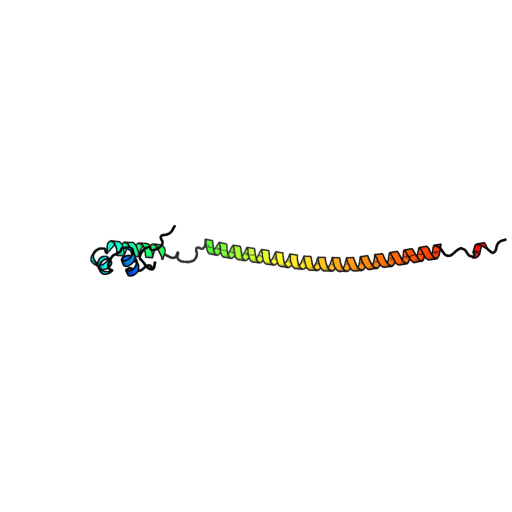 CA . VAL A 1 91 ? 19.832 7.234 -24.046 1.00 98.50 91 VAL A CA 1
ATOM 703 C C . VAL A 1 91 ? 20.508 6.129 -24.858 1.00 98.50 91 VAL A C 1
ATOM 705 O O . VAL A 1 91 ? 20.928 6.377 -25.989 1.00 98.50 91 VAL A O 1
ATOM 708 N N . LEU A 1 92 ? 20.537 4.904 -24.330 1.00 98.31 92 LEU A N 1
ATOM 709 C CA . LEU A 1 92 ? 21.129 3.753 -25.012 1.00 98.31 92 LEU A CA 1
ATOM 710 C C . LEU A 1 92 ? 20.408 3.420 -26.322 1.00 98.31 92 LEU A C 1
ATOM 712 O O . LEU A 1 92 ? 21.059 3.097 -27.313 1.00 98.31 92 LEU A O 1
ATOM 716 N N . GLU A 1 93 ? 19.081 3.530 -26.368 1.00 98.44 93 GLU A N 1
ATOM 717 C CA . GLU A 1 93 ? 18.300 3.339 -27.593 1.00 98.44 93 GLU A CA 1
ATOM 718 C C . GLU A 1 93 ? 18.685 4.358 -28.672 1.00 98.44 93 GLU A C 1
ATOM 720 O O . GLU A 1 93 ? 18.894 3.984 -29.832 1.00 98.44 93 GLU A O 1
ATOM 725 N N . ILE A 1 94 ? 18.844 5.633 -28.297 1.00 98.31 94 ILE A N 1
ATOM 726 C CA . ILE A 1 94 ? 19.276 6.698 -29.212 1.00 98.31 94 ILE A CA 1
ATOM 727 C C . ILE A 1 94 ? 20.692 6.427 -29.731 1.00 98.31 94 ILE A C 1
ATOM 729 O O . ILE A 1 94 ? 20.940 6.528 -30.936 1.00 98.31 94 ILE A O 1
ATOM 733 N N . GLU A 1 95 ? 21.627 6.081 -28.849 1.00 98.06 95 GLU A N 1
ATOM 734 C CA . GLU A 1 95 ? 23.010 5.775 -29.225 1.00 98.06 95 GLU A CA 1
ATOM 735 C C . GLU A 1 95 ? 23.087 4.552 -30.139 1.00 98.06 95 GLU A C 1
ATOM 737 O O . GLU A 1 95 ? 23.724 4.599 -31.192 1.00 98.06 95 GLU A O 1
ATOM 742 N N . ASN A 1 96 ? 22.364 3.485 -29.801 1.00 98.12 96 ASN A N 1
ATOM 743 C CA . ASN A 1 96 ? 22.296 2.276 -30.610 1.00 98.12 96 ASN A CA 1
ATOM 744 C C . ASN A 1 96 ? 21.710 2.564 -32.000 1.00 98.12 96 ASN A C 1
ATOM 746 O O . ASN A 1 96 ? 22.225 2.075 -33.007 1.00 98.12 96 ASN A O 1
ATOM 750 N N . HIS A 1 97 ? 20.669 3.401 -32.075 1.00 98.06 97 HIS A N 1
ATOM 751 C CA . HIS A 1 97 ? 20.091 3.831 -33.345 1.00 98.06 97 HIS A CA 1
ATOM 752 C C . HIS A 1 97 ? 21.101 4.609 -34.201 1.00 98.06 97 HIS A C 1
ATOM 754 O O . HIS A 1 97 ? 21.236 4.336 -35.397 1.00 98.06 97 HIS A O 1
ATOM 760 N N . ARG A 1 98 ? 21.849 5.541 -33.594 1.00 97.69 98 ARG A N 1
ATOM 761 C CA . ARG A 1 98 ? 22.905 6.303 -34.281 1.00 97.69 98 ARG A CA 1
ATOM 762 C C . ARG A 1 98 ? 24.009 5.386 -34.801 1.00 97.69 98 ARG A C 1
ATOM 764 O O . ARG A 1 98 ? 24.343 5.470 -35.977 1.00 97.69 98 ARG A O 1
ATOM 771 N N . LEU A 1 99 ? 24.510 4.471 -33.971 1.00 97.81 99 LEU A N 1
ATOM 772 C CA . LEU A 1 99 ? 25.546 3.508 -34.359 1.00 97.81 99 LEU A CA 1
ATOM 773 C C . LEU A 1 99 ? 25.091 2.612 -35.516 1.00 97.81 99 LEU A C 1
ATOM 775 O O . LEU A 1 99 ? 25.826 2.433 -36.485 1.00 97.81 99 LEU A O 1
ATOM 779 N N . LYS A 1 100 ? 23.854 2.103 -35.464 1.00 97.75 100 LYS A N 1
ATOM 780 C CA . LYS A 1 100 ? 23.266 1.317 -36.559 1.00 97.75 100 LYS A CA 1
ATOM 781 C C . LYS A 1 100 ? 23.188 2.107 -37.862 1.00 97.75 100 LYS A C 1
ATOM 783 O O . LYS A 1 100 ? 23.428 1.539 -38.924 1.00 97.75 100 LYS A O 1
ATOM 788 N N . LYS A 1 101 ? 22.848 3.398 -37.800 1.00 97.44 101 LYS A N 1
ATOM 789 C CA . LYS A 1 101 ? 22.816 4.265 -38.983 1.00 97.44 101 LYS A CA 1
ATOM 790 C C . LYS A 1 101 ? 24.217 4.448 -39.568 1.00 97.44 101 LYS A C 1
ATOM 792 O O . LYS A 1 101 ? 24.400 4.185 -40.750 1.00 97.44 101 LYS A O 1
ATOM 797 N N . THR A 1 102 ? 25.197 4.796 -38.734 1.00 96.69 102 THR A N 1
ATOM 798 C CA . THR A 1 102 ? 26.593 4.965 -39.162 1.00 96.69 102 THR A CA 1
ATOM 799 C C . THR A 1 102 ? 27.156 3.690 -39.785 1.00 96.69 102 THR A C 1
ATOM 801 O O . THR A 1 102 ? 27.756 3.759 -40.851 1.00 96.69 102 THR A O 1
ATOM 804 N N . ASN A 1 103 ? 26.918 2.520 -39.180 1.00 97.06 103 ASN A N 1
ATOM 805 C CA . ASN A 1 103 ? 27.369 1.245 -39.747 1.00 97.06 103 ASN A CA 1
ATOM 806 C C . ASN A 1 103 ? 26.777 0.987 -41.134 1.00 97.06 103 ASN A C 1
ATOM 808 O O . ASN A 1 103 ? 27.520 0.646 -42.045 1.00 97.06 103 ASN A O 1
ATOM 812 N N . ARG A 1 104 ? 25.473 1.217 -41.329 1.00 96.62 104 ARG A N 1
ATOM 813 C CA . ARG A 1 104 ? 24.843 1.070 -42.654 1.00 96.62 104 ARG A CA 1
ATOM 814 C C . ARG A 1 104 ? 25.438 2.022 -43.687 1.00 96.62 104 ARG A C 1
ATOM 816 O O . ARG A 1 104 ? 25.592 1.651 -44.846 1.00 96.62 104 ARG A O 1
ATOM 823 N N . ASP A 1 105 ? 25.742 3.254 -43.290 1.00 95.75 105 ASP A N 1
ATOM 824 C CA . ASP A 1 105 ? 26.347 4.235 -44.190 1.00 95.75 105 ASP A CA 1
ATOM 825 C C . ASP A 1 105 ? 27.788 3.840 -44.559 1.00 95.75 105 ASP A C 1
ATOM 827 O O . ASP A 1 105 ? 28.170 3.952 -45.723 1.00 95.75 105 ASP A O 1
ATOM 831 N N . LEU A 1 106 ? 28.559 3.291 -43.613 1.00 94.75 106 LEU A N 1
ATOM 832 C CA . LEU A 1 106 ? 29.889 2.729 -43.877 1.00 94.75 106 LEU A CA 1
ATOM 833 C C . LEU A 1 106 ? 29.826 1.495 -44.788 1.00 94.75 106 LEU A C 1
ATOM 835 O O . LEU A 1 106 ? 30.609 1.393 -45.729 1.00 94.75 106 LEU A O 1
ATOM 839 N N . GLU A 1 107 ? 28.881 0.582 -44.553 1.00 94.75 107 GLU A N 1
ATOM 840 C CA . GLU A 1 107 ? 28.651 -0.588 -45.410 1.00 94.75 107 GLU A CA 1
ATOM 841 C C . GLU A 1 107 ? 28.350 -0.171 -46.855 1.00 94.75 107 GLU A C 1
ATOM 843 O O . GLU A 1 107 ? 28.914 -0.741 -47.790 1.00 94.75 107 GLU A O 1
ATOM 848 N N . ARG A 1 108 ? 27.528 0.871 -47.049 1.00 93.12 108 ARG A N 1
ATOM 849 C CA . ARG A 1 108 ? 27.262 1.447 -48.378 1.00 93.12 108 ARG A CA 1
ATOM 850 C C . ARG A 1 108 ? 28.524 2.018 -49.018 1.00 93.12 108 ARG A C 1
ATOM 852 O O . ARG A 1 108 ? 28.824 1.669 -50.151 1.00 93.12 108 ARG A O 1
ATOM 859 N N . GLN A 1 109 ? 29.301 2.823 -48.290 1.00 91.75 109 GLN A N 1
ATOM 860 C CA . GLN A 1 109 ? 30.551 3.399 -48.808 1.00 91.75 109 GLN A CA 1
ATOM 861 C C . GLN A 1 109 ? 31.570 2.327 -49.217 1.00 91.75 109 GLN A C 1
ATOM 863 O O . GLN A 1 109 ? 32.267 2.481 -50.222 1.00 91.75 109 GLN A O 1
ATOM 868 N N . LEU A 1 110 ? 31.669 1.237 -48.449 1.00 90.94 110 LEU A N 1
ATOM 869 C CA . LEU A 1 110 ? 32.522 0.101 -48.794 1.00 90.94 110 LEU A CA 1
ATOM 870 C C . LEU A 1 110 ? 32.029 -0.611 -50.058 1.00 90.94 110 LEU A C 1
ATOM 872 O O . LEU A 1 110 ? 32.850 -0.946 -50.912 1.00 90.94 110 LEU A O 1
ATOM 876 N N . ALA A 1 111 ? 30.716 -0.805 -50.199 1.00 88.88 111 ALA A N 1
ATOM 877 C CA . ALA A 1 111 ? 30.128 -1.399 -51.395 1.00 88.88 111 ALA A CA 1
ATOM 878 C C . ALA A 1 111 ? 30.368 -0.525 -52.638 1.00 88.88 111 ALA A C 1
ATOM 880 O O . ALA A 1 111 ? 30.820 -1.034 -53.662 1.00 88.88 111 ALA A O 1
ATOM 881 N N . ASP A 1 112 ? 30.167 0.790 -52.526 1.00 87.44 112 ASP A N 1
ATOM 882 C CA . ASP A 1 112 ? 30.407 1.752 -53.605 1.00 87.44 112 ASP A CA 1
ATOM 883 C C . ASP A 1 112 ? 31.883 1.765 -54.022 1.00 87.44 112 ASP A C 1
ATOM 885 O O . ASP A 1 112 ? 32.199 1.713 -55.210 1.00 87.44 112 ASP A O 1
ATOM 889 N N . ARG A 1 113 ? 32.810 1.760 -53.053 1.00 82.19 113 ARG A N 1
ATOM 890 C CA . ARG A 1 113 ? 34.255 1.698 -53.319 1.00 82.19 113 ARG A CA 1
ATOM 891 C C . ARG A 1 113 ? 34.670 0.385 -53.985 1.00 82.19 113 ARG A C 1
ATOM 893 O O . ARG A 1 113 ? 35.553 0.406 -54.837 1.00 82.19 113 ARG A O 1
ATOM 900 N N . ALA A 1 114 ? 34.059 -0.737 -53.607 1.00 79.25 114 ALA A N 1
ATOM 901 C CA . ALA A 1 114 ? 34.296 -2.032 -54.245 1.00 79.25 114 ALA A CA 1
ATOM 902 C C . ALA A 1 114 ? 33.685 -2.117 -55.657 1.00 79.25 114 ALA A C 1
ATOM 904 O O . ALA A 1 114 ? 34.185 -2.867 -56.493 1.00 79.25 114 ALA A O 1
ATOM 905 N N . ALA A 1 115 ? 32.631 -1.344 -55.934 1.00 72.69 115 ALA A N 1
ATOM 906 C CA . ALA A 1 115 ? 31.973 -1.282 -57.235 1.00 72.69 115 ALA A CA 1
ATOM 907 C C . ALA A 1 115 ? 32.705 -0.398 -58.263 1.00 72.69 115 ALA A C 1
ATOM 909 O O . ALA A 1 115 ? 32.430 -0.531 -59.456 1.00 72.69 115 ALA A O 1
ATOM 910 N N . VAL A 1 116 ? 33.640 0.473 -57.849 1.00 64.25 116 VAL A N 1
ATOM 911 C CA . VAL A 1 116 ? 34.489 1.246 -58.776 1.00 64.25 116 VAL A CA 1
ATOM 912 C C . VAL A 1 116 ? 35.419 0.279 -59.527 1.00 64.25 116 VAL A C 1
ATOM 914 O O . VAL A 1 116 ? 36.331 -0.280 -58.912 1.00 64.25 116 VAL A O 1
ATOM 917 N N . PRO A 1 117 ? 35.245 0.063 -60.848 1.00 60.62 117 PRO A N 1
ATOM 918 C CA . PRO A 1 117 ? 36.100 -0.846 -61.597 1.00 60.62 117 PRO A CA 1
ATOM 919 C C . PRO A 1 117 ? 37.516 -0.279 -61.669 1.00 60.62 117 PRO A C 1
ATOM 921 O O . PRO A 1 117 ? 37.701 0.912 -61.920 1.00 60.62 117 PRO A O 1
ATOM 924 N N . ASP A 1 118 ? 38.514 -1.143 -61.495 1.00 61.16 118 ASP A N 1
ATOM 925 C CA . ASP A 1 118 ? 39.928 -0.792 -61.601 1.00 61.16 118 ASP A CA 1
ATOM 926 C C . ASP A 1 118 ? 40.264 -0.338 -63.036 1.00 61.16 118 ASP A C 1
ATOM 928 O O . ASP A 1 118 ? 40.587 -1.130 -63.929 1.00 61.16 118 ASP A O 1
ATOM 932 N N . LEU A 1 119 ? 40.148 0.973 -63.274 1.00 57.31 119 LEU A N 1
ATOM 933 C CA . LEU A 1 119 ? 40.434 1.624 -64.555 1.00 57.31 119 LEU A CA 1
ATOM 934 C C . LEU A 1 119 ? 41.910 1.472 -64.976 1.00 57.31 119 LEU A C 1
ATOM 936 O O . LEU A 1 119 ? 42.248 1.768 -66.123 1.00 57.31 119 LEU A O 1
ATOM 940 N N . ASN A 1 120 ? 42.786 0.942 -64.112 1.00 55.84 120 ASN A N 1
ATOM 941 C CA . ASN A 1 120 ? 44.184 0.671 -64.448 1.00 55.84 120 ASN A CA 1
ATOM 942 C C . ASN A 1 120 ? 44.398 -0.590 -65.296 1.00 55.84 120 ASN A C 1
ATOM 944 O O . ASN A 1 120 ? 45.495 -0.782 -65.827 1.00 55.84 120 ASN A O 1
ATOM 948 N N . ARG A 1 121 ? 43.376 -1.431 -65.509 1.00 55.44 121 ARG A N 1
ATOM 949 C CA . ARG A 1 121 ? 43.533 -2.658 -66.314 1.00 55.44 121 ARG A CA 1
ATOM 950 C C . ARG A 1 121 ? 43.555 -2.432 -67.833 1.00 55.44 121 ARG A C 1
ATOM 952 O O . ARG A 1 121 ? 43.899 -3.352 -68.563 1.00 55.44 121 ARG A O 1
ATOM 959 N N . ARG A 1 122 ? 43.237 -1.224 -68.326 1.00 56.12 122 ARG A N 1
ATOM 960 C CA . ARG A 1 122 ? 43.188 -0.896 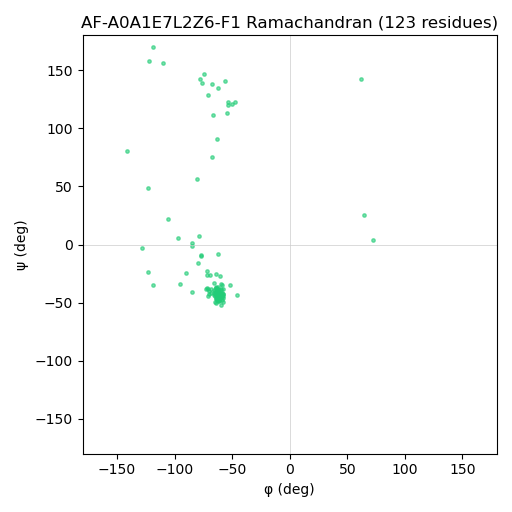-69.773 1.00 56.12 122 ARG A CA 1
ATOM 961 C C . ARG A 1 122 ? 44.447 -0.224 -70.350 1.00 56.12 122 ARG A C 1
ATOM 963 O O . ARG A 1 122 ? 44.437 0.148 -71.515 1.00 56.12 122 ARG A O 1
ATOM 970 N N . ARG A 1 123 ? 45.535 -0.068 -69.583 1.00 56.88 123 ARG A N 1
ATOM 971 C CA . ARG A 1 123 ? 46.816 0.509 -70.068 1.00 56.88 123 ARG A CA 1
ATOM 972 C C . ARG A 1 123 ? 47.943 -0.517 -70.270 1.00 56.88 123 ARG A C 1
ATOM 974 O O . ARG A 1 123 ? 49.115 -0.154 -70.247 1.00 56.88 123 ARG A O 1
ATOM 981 N N . ARG A 1 124 ? 47.611 -1.798 -70.448 1.00 53.09 124 ARG A N 1
ATOM 982 C CA . ARG A 1 124 ? 48.564 -2.837 -70.875 1.00 53.09 124 ARG A CA 1
ATOM 983 C C . ARG A 1 124 ? 47.883 -3.798 -71.853 1.00 53.09 124 ARG A C 1
ATOM 985 O O . ARG A 1 124 ? 47.431 -4.863 -71.449 1.00 53.09 124 ARG A O 1
ATOM 992 N N . SER A 1 125 ? 47.784 -3.394 -73.114 1.00 54.09 125 SER A N 1
ATOM 993 C CA . SER A 1 125 ? 47.648 -4.289 -74.271 1.00 54.09 125 SER A CA 1
ATOM 994 C C . SER A 1 125 ? 48.336 -3.641 -75.455 1.00 54.09 125 SER A C 1
ATOM 996 O O . SER A 1 125 ? 48.004 -2.454 -75.683 1.00 54.09 125 SER A O 1
#